Protein AF-A0A5K1B3Y7-F1 (afdb_monomer_lite)

InterPro domains:
  IPR002684 Biotin synthase/Biotin biosynthesis bifunctional protein BioAB [PTHR22976] (2-68)
  IPR007197 Radical SAM [PF04055] (6-66)
  IPR007197 Radical SAM [PS51918] (1-68)
  IPR013785 Aldolase-type TIM barrel [G3DSA:3.20.20.70] (1-68)
  IPR058240 Radical SAM superfamily [SSF102114] (2-68)

Structure (mmCIF, N/CA/C/O backbone):
data_AF-A0A5K1B3Y7-F1
#
_entry.id   AF-A0A5K1B3Y7-F1
#
loop_
_atom_site.group_PDB
_atom_site.id
_atom_site.type_symbol
_atom_site.label_atom_id
_atom_site.label_alt_id
_atom_site.label_comp_id
_atom_site.label_asym_id
_atom_site.label_entity_id
_atom_site.label_seq_id
_atom_site.pdbx_PDB_ins_code
_atom_site.Cartn_x
_atom_site.Cartn_y
_atom_site.Cartn_z
_atom_site.occupancy
_atom_site.B_iso_or_equiv
_atom_site.auth_seq_id
_atom_site.auth_comp_id
_atom_site.auth_asym_id
_atom_site.auth_atom_id
_atom_site.pdbx_PDB_model_num
ATOM 1 N N . ASN A 1 1 ? -7.456 -5.483 26.734 1.00 57.56 1 ASN A N 1
ATOM 2 C CA . ASN A 1 1 ? -6.720 -5.160 25.495 1.00 57.56 1 ASN A CA 1
ATOM 3 C C . ASN A 1 1 ? -5.244 -5.034 25.861 1.00 57.56 1 ASN A C 1
ATOM 5 O O . ASN A 1 1 ? -4.973 -4.308 26.807 1.00 57.56 1 ASN A O 1
ATOM 9 N N . MET A 1 2 ? -4.325 -5.769 25.220 1.00 70.44 2 MET A N 1
ATOM 10 C CA . MET A 1 2 ? -2.904 -5.853 25.634 1.00 70.44 2 MET A CA 1
ATOM 11 C C . MET A 1 2 ? -2.063 -4.615 25.258 1.00 70.44 2 MET A C 1
ATOM 13 O O . MET A 1 2 ? -0.861 -4.611 25.483 1.00 70.44 2 MET A O 1
ATOM 17 N N . GLY A 1 3 ? -2.674 -3.566 24.690 1.00 84.81 3 GLY A N 1
ATOM 18 C CA . GLY A 1 3 ? -1.976 -2.328 24.315 1.00 84.81 3 GLY A CA 1
ATOM 19 C C . GLY A 1 3 ? -0.946 -2.504 23.193 1.00 84.81 3 GLY A C 1
ATOM 20 O O . GLY A 1 3 ? -0.111 -1.632 22.999 1.00 84.81 3 GLY A O 1
ATOM 21 N N . MET A 1 4 ? -0.988 -3.634 22.483 1.00 89.94 4 MET A N 1
ATOM 22 C CA . MET A 1 4 ? -0.053 -3.963 21.413 1.00 89.94 4 MET A CA 1
ATOM 23 C C . MET A 1 4 ? -0.589 -3.483 20.068 1.00 89.94 4 MET A C 1
ATOM 25 O O . MET A 1 4 ? -1.760 -3.693 19.752 1.00 89.94 4 MET A O 1
ATOM 29 N N . GLU A 1 5 ? 0.289 -2.891 19.268 1.00 93.00 5 GLU A N 1
ATOM 30 C CA . GLU A 1 5 ? 0.015 -2.599 17.866 1.00 93.00 5 GLU A CA 1
ATOM 31 C C . GLU A 1 5 ? 0.212 -3.857 17.016 1.00 93.00 5 GLU A C 1
ATOM 33 O O . GLU A 1 5 ? 1.101 -4.672 17.278 1.00 93.00 5 GLU A O 1
ATOM 38 N N . VAL A 1 6 ? -0.618 -4.014 15.985 1.00 93.75 6 VAL A N 1
ATOM 39 C CA . VAL A 1 6 ? -0.541 -5.146 15.055 1.00 93.75 6 VAL A CA 1
ATOM 40 C C . VAL A 1 6 ? -0.194 -4.632 13.665 1.00 93.75 6 VAL A C 1
ATOM 42 O O . VAL A 1 6 ? -0.869 -3.744 13.139 1.00 93.75 6 VAL A O 1
ATOM 45 N N . CYS A 1 7 ? 0.843 -5.223 13.072 1.00 95.69 7 CYS A N 1
ATOM 46 C CA . CYS A 1 7 ? 1.292 -4.958 11.710 1.00 95.69 7 CYS A CA 1
ATOM 47 C C . CYS A 1 7 ? 1.251 -6.242 10.879 1.00 95.69 7 CYS A C 1
ATOM 49 O O . CYS A 1 7 ? 1.573 -7.318 11.388 1.00 95.69 7 CYS A O 1
ATOM 51 N N . CYS A 1 8 ? 0.904 -6.137 9.595 1.00 95.12 8 CYS A N 1
ATOM 52 C CA . CYS A 1 8 ? 1.030 -7.248 8.656 1.00 95.12 8 CYS A CA 1
ATOM 53 C C . CYS A 1 8 ? 1.522 -6.806 7.271 1.00 95.12 8 CYS A C 1
ATOM 55 O O . CYS A 1 8 ? 1.384 -5.650 6.869 1.00 95.12 8 CYS A O 1
ATOM 57 N N . THR A 1 9 ? 2.056 -7.771 6.521 1.00 96.44 9 THR A N 1
ATOM 58 C CA . THR A 1 9 ? 2.393 -7.655 5.097 1.00 96.44 9 THR A CA 1
ATOM 59 C C . THR A 1 9 ? 1.761 -8.834 4.365 1.00 96.44 9 THR A C 1
ATOM 61 O O . THR A 1 9 ? 2.195 -9.973 4.519 1.00 96.44 9 THR A O 1
ATOM 64 N N . LEU A 1 10 ? 0.672 -8.588 3.635 1.00 95.94 10 LEU A N 1
ATOM 65 C CA . LEU A 1 10 ? -0.121 -9.644 2.985 1.00 95.94 10 LEU A CA 1
ATOM 66 C C . LEU A 1 10 ? -0.179 -9.479 1.458 1.00 95.94 10 LEU A C 1
ATOM 68 O O . LEU A 1 10 ? -0.902 -10.193 0.771 1.00 95.94 10 LEU A O 1
ATOM 72 N N . GLY A 1 11 ? 0.616 -8.558 0.907 1.00 95.25 11 GLY A N 1
ATOM 73 C CA . GLY A 1 11 ? 0.611 -8.240 -0.516 1.00 95.25 11 GLY A CA 1
ATOM 74 C C . GLY A 1 11 ? -0.404 -7.153 -0.865 1.00 95.25 11 GLY A C 1
ATOM 75 O O . GLY A 1 11 ? -0.445 -6.118 -0.201 1.00 95.25 11 GLY A O 1
ATOM 76 N N . MET A 1 12 ? -1.143 -7.354 -1.953 1.00 95.69 12 MET A N 1
ATOM 77 C CA . MET A 1 12 ? -2.106 -6.404 -2.490 1.00 95.69 12 MET A CA 1
ATOM 78 C C . MET A 1 12 ? -3.440 -6.690 -1.860 1.00 95.69 12 MET A C 1
ATOM 80 O O . MET A 1 12 ? -3.787 -7.849 -1.641 1.00 95.69 12 MET A O 1
ATOM 84 N N . LEU A 1 13 ? -4.168 -5.619 -1.608 1.00 95.25 13 LEU A N 1
ATOM 85 C CA . LEU A 1 13 ? -5.489 -5.699 -1.035 1.00 95.25 13 LEU A CA 1
ATOM 86 C C . LEU A 1 13 ? -6.490 -5.105 -2.000 1.00 95.25 13 LEU A C 1
ATOM 88 O O . LEU A 1 13 ? -6.208 -4.136 -2.704 1.00 95.25 13 LEU A O 1
ATOM 92 N N . GLU A 1 14 ? -7.687 -5.658 -1.964 1.00 96.88 14 GLU A N 1
ATOM 93 C CA . GLU A 1 14 ? -8.879 -4.941 -2.365 1.00 96.88 14 GLU A CA 1
ATOM 94 C C . GLU A 1 14 ? -9.395 -4.087 -1.204 1.00 96.88 14 GLU A C 1
ATOM 96 O O . GLU A 1 14 ? -9.119 -4.347 -0.029 1.00 96.88 14 GLU A O 1
ATOM 101 N N . LYS A 1 15 ? -10.205 -3.077 -1.526 1.00 97.62 15 LYS A N 1
ATOM 102 C CA . LYS A 1 15 ? -10.766 -2.149 -0.538 1.00 97.62 15 LYS A CA 1
ATOM 103 C C . LYS A 1 15 ? -11.477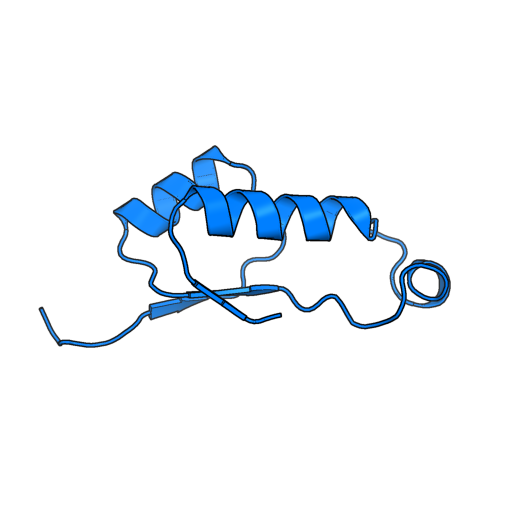 -2.858 0.622 1.00 97.62 15 LYS A C 1
ATOM 105 O O . LYS A 1 15 ? -11.218 -2.542 1.779 1.00 97.62 15 LYS A O 1
ATOM 110 N N . HIS A 1 16 ? -12.313 -3.854 0.323 1.00 98.12 16 HIS A N 1
ATOM 111 C CA . HIS A 1 16 ? -13.066 -4.586 1.347 1.00 98.12 16 HIS A CA 1
ATOM 112 C C . HIS A 1 16 ? -12.146 -5.337 2.329 1.00 98.12 16 HIS A C 1
ATOM 114 O O . HIS A 1 16 ? -12.421 -5.373 3.524 1.00 98.12 16 HIS A O 1
ATOM 120 N N . GLN A 1 17 ? -11.009 -5.859 1.855 1.00 98.31 17 GLN A N 1
ATOM 121 C CA . GLN A 1 17 ? -10.038 -6.563 2.697 1.00 98.31 17 GLN A CA 1
ATOM 122 C C . GLN A 1 17 ? -9.334 -5.602 3.660 1.00 98.31 17 GLN A C 1
ATOM 124 O O . GLN A 1 17 ? -9.110 -5.941 4.820 1.00 98.31 17 GLN A O 1
ATOM 129 N N . ALA A 1 18 ? -9.019 -4.380 3.214 1.00 98.00 18 ALA A N 1
ATOM 130 C CA . ALA A 1 18 ? -8.454 -3.350 4.087 1.00 98.00 18 ALA A CA 1
ATOM 131 C C . ALA A 1 18 ? -9.437 -2.960 5.209 1.00 98.00 18 ALA A C 1
ATOM 133 O O . ALA A 1 18 ? -9.043 -2.830 6.370 1.00 98.00 18 ALA A O 1
ATOM 134 N N . GLU A 1 19 ? -10.728 -2.841 4.892 1.00 98.19 19 GLU A N 1
ATOM 135 C CA . GLU A 1 19 ? -11.775 -2.575 5.885 1.00 98.19 19 GLU A CA 1
ATOM 136 C C . GLU A 1 19 ? -11.934 -3.726 6.891 1.00 98.19 19 GLU A C 1
ATOM 138 O O . GLU A 1 19 ? -12.089 -3.484 8.091 1.00 98.19 19 GLU A O 1
ATOM 143 N N . GLU A 1 20 ? -11.878 -4.977 6.430 1.00 98.19 20 GLU A N 1
ATOM 144 C CA . GLU A 1 20 ? -11.918 -6.159 7.299 1.00 98.19 20 GLU A CA 1
ATOM 145 C C . GLU A 1 20 ? -10.707 -6.225 8.233 1.00 98.19 20 GLU A C 1
ATOM 147 O O . GLU A 1 20 ? -10.873 -6.433 9.437 1.00 98.19 20 GLU A O 1
ATOM 152 N N . LEU A 1 21 ? -9.503 -5.955 7.722 1.00 97.62 21 LEU A N 1
ATOM 153 C CA . 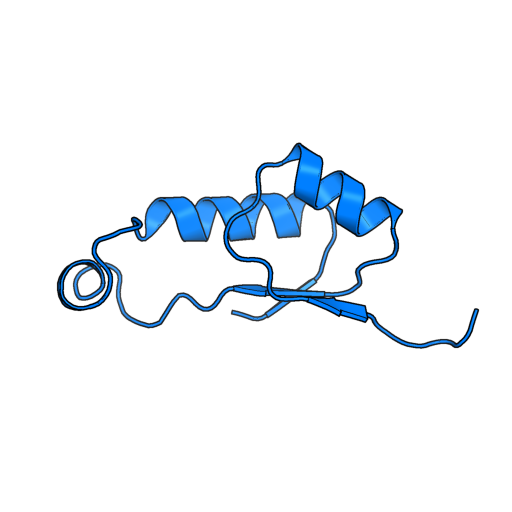LEU A 1 21 ? -8.286 -5.885 8.534 1.00 97.62 21 LEU A CA 1
ATOM 154 C C . LEU A 1 21 ? -8.374 -4.784 9.595 1.00 97.62 21 LEU A C 1
ATOM 156 O O . LEU A 1 21 ? -7.999 -5.007 10.749 1.00 97.62 21 LEU A O 1
ATOM 160 N N . LYS A 1 22 ? -8.919 -3.611 9.247 1.00 97.31 22 LYS A N 1
ATOM 161 C CA . LYS A 1 22 ? -9.139 -2.538 10.224 1.00 97.31 22 LYS A CA 1
ATOM 162 C C . LYS A 1 22 ? -10.101 -2.979 11.324 1.00 97.31 22 LYS A C 1
ATOM 164 O O . LYS A 1 22 ? -9.809 -2.771 12.502 1.00 97.31 22 LYS A O 1
ATOM 169 N N . LYS A 1 23 ? -11.228 -3.599 10.955 1.00 97.19 23 LYS A N 1
ATOM 170 C CA . LYS A 1 23 ? -12.222 -4.131 11.906 1.00 97.19 23 LYS A CA 1
ATOM 171 C C . LYS A 1 23 ? -11.623 -5.207 12.813 1.00 97.19 23 LYS A C 1
ATOM 173 O O . LYS A 1 23 ? -11.971 -5.262 13.988 1.00 97.19 23 LYS A O 1
ATOM 178 N N . ALA A 1 24 ? -10.695 -6.011 12.294 1.00 96.31 24 ALA A N 1
ATOM 179 C CA . ALA A 1 24 ? -9.955 -7.014 13.058 1.00 96.31 24 ALA A CA 1
ATOM 180 C C . ALA A 1 24 ? -8.906 -6.418 14.023 1.00 96.31 24 ALA A C 1
ATOM 182 O O . ALA A 1 24 ? -8.362 -7.145 14.852 1.00 96.31 24 ALA A O 1
ATOM 183 N N . GLY A 1 25 ? -8.636 -5.109 13.952 1.00 95.62 25 GLY A N 1
ATOM 184 C CA . GLY A 1 25 ? -7.727 -4.403 14.860 1.00 95.62 25 GLY A CA 1
ATOM 185 C C . GLY A 1 25 ? -6.339 -4.118 14.287 1.00 95.62 25 GLY A C 1
ATOM 186 O O . GLY A 1 25 ? -5.434 -3.764 15.045 1.00 95.62 25 GLY A O 1
ATOM 187 N N . LEU A 1 26 ? -6.147 -4.246 12.969 1.00 96.69 26 LEU A N 1
ATOM 188 C CA . LEU A 1 26 ? -4.861 -3.936 12.356 1.00 96.69 26 LEU A CA 1
ATOM 189 C C . LEU A 1 26 ? -4.504 -2.452 12.536 1.00 96.69 26 LEU A C 1
ATOM 191 O O . LEU A 1 26 ? -5.310 -1.552 12.280 1.00 96.69 26 LEU A O 1
ATOM 195 N N . THR A 1 27 ? -3.275 -2.206 12.985 1.00 96.25 27 THR A N 1
ATOM 196 C CA . THR A 1 27 ? -2.755 -0.863 13.266 1.00 96.25 27 THR A CA 1
ATOM 197 C C . THR A 1 27 ? -1.961 -0.319 12.083 1.00 96.25 27 THR A C 1
ATOM 199 O O . THR A 1 27 ? -2.171 0.827 11.679 1.00 96.25 27 THR A O 1
ATOM 202 N N . SER A 1 28 ? -1.096 -1.146 11.491 1.00 96.81 28 SER A N 1
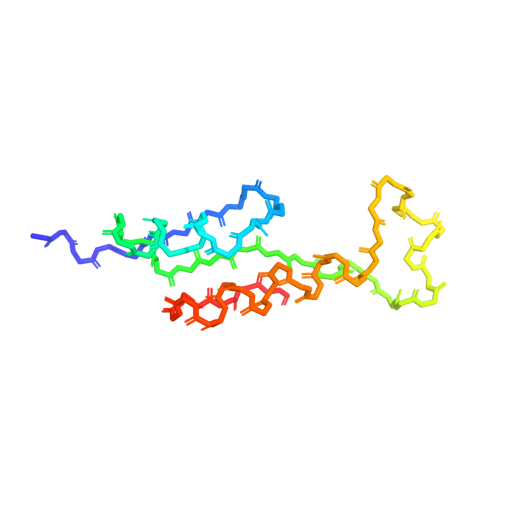ATOM 203 C CA . SER A 1 28 ? -0.272 -0.771 10.342 1.00 96.81 28 SER A CA 1
ATOM 204 C C . SER A 1 28 ? -0.187 -1.864 9.276 1.00 96.81 28 SER A C 1
ATOM 206 O O . SER A 1 28 ? -0.369 -3.051 9.546 1.00 96.81 28 SER A O 1
ATOM 208 N N . TYR A 1 29 ? 0.070 -1.454 8.036 1.00 97.62 29 TYR A N 1
ATOM 209 C CA . TYR A 1 29 ? 0.229 -2.343 6.891 1.00 97.62 29 TYR A CA 1
ATOM 210 C C . TYR A 1 29 ? 1.498 -1.980 6.120 1.00 97.62 29 TYR A C 1
ATOM 212 O O . TYR A 1 29 ? 1.717 -0.816 5.774 1.00 97.62 29 TYR A O 1
ATOM 220 N N . ASN A 1 30 ? 2.331 -2.981 5.847 1.00 97.06 30 ASN A N 1
ATOM 221 C CA . ASN A 1 30 ? 3.600 -2.806 5.149 1.00 97.06 30 ASN A CA 1
ATOM 222 C C . ASN A 1 30 ? 3.459 -3.098 3.648 1.00 97.06 30 ASN A C 1
ATOM 224 O O . ASN A 1 30 ? 3.058 -4.203 3.269 1.00 97.06 30 ASN A O 1
ATOM 228 N N . HIS A 1 31 ? 3.847 -2.150 2.789 1.00 95.12 31 HIS A N 1
ATOM 229 C CA . HIS A 1 31 ? 3.825 -2.332 1.335 1.00 95.12 31 HIS A CA 1
ATOM 230 C C . HIS A 1 31 ? 4.820 -1.407 0.592 1.00 95.12 31 HIS A C 1
ATOM 232 O O . HIS A 1 31 ? 4.452 -0.326 0.154 1.00 95.12 31 HIS A O 1
ATOM 238 N N . ASN A 1 32 ? 6.070 -1.851 0.411 1.00 93.25 32 ASN A N 1
ATOM 239 C CA . ASN A 1 32 ? 7.219 -1.025 -0.034 1.00 93.25 32 ASN A CA 1
ATOM 240 C C . ASN A 1 32 ? 7.230 -0.709 -1.529 1.00 93.25 32 ASN A C 1
ATOM 242 O O . ASN A 1 32 ? 7.289 -1.667 -2.258 1.00 93.25 32 ASN A O 1
ATOM 246 N N . LEU A 1 33 ? 7.376 0.508 -2.055 1.00 92.00 33 LEU A N 1
ATOM 247 C CA . LEU A 1 33 ? 7.436 0.718 -3.528 1.00 92.00 33 LEU A CA 1
ATOM 248 C C . LEU A 1 33 ? 8.701 0.183 -4.251 1.00 92.00 33 LEU A C 1
ATOM 250 O O . LEU A 1 33 ? 8.732 0.172 -5.480 1.00 92.00 33 LEU A O 1
ATOM 254 N N . ASP A 1 34 ? 9.695 -0.307 -3.507 1.00 91.81 34 ASP A N 1
ATOM 255 C CA . ASP A 1 34 ? 10.965 -0.939 -3.926 1.00 91.81 34 ASP A CA 1
ATOM 256 C C . ASP A 1 34 ? 11.936 -0.072 -4.750 1.00 91.81 34 ASP A C 1
ATOM 258 O O . ASP A 1 34 ? 13.132 -0.041 -4.465 1.00 91.81 34 ASP A O 1
ATOM 262 N N . THR A 1 35 ? 11.471 0.620 -5.788 1.00 93.38 35 THR A N 1
ATOM 263 C CA . THR A 1 35 ? 12.308 1.435 -6.681 1.00 93.38 35 THR A CA 1
ATOM 264 C C . THR A 1 35 ? 11.483 2.520 -7.383 1.00 93.38 35 THR A C 1
ATOM 266 O O . THR A 1 35 ? 10.293 2.681 -7.112 1.00 93.38 35 THR A O 1
ATOM 269 N N . SER A 1 36 ? 12.101 3.304 -8.271 1.00 95.69 36 SER A N 1
ATOM 270 C CA . SER A 1 36 ? 11.381 4.310 -9.055 1.00 95.69 36 SER A CA 1
ATOM 271 C C . SER A 1 36 ? 10.397 3.654 -10.025 1.00 95.69 36 SER A C 1
ATOM 273 O O . SER A 1 36 ? 10.590 2.522 -10.476 1.00 95.69 36 SER A O 1
ATOM 275 N N . ARG A 1 37 ? 9.350 4.390 -10.397 1.00 95.56 37 ARG A N 1
ATOM 276 C CA . ARG A 1 37 ? 8.329 3.928 -11.342 1.00 95.56 37 ARG A CA 1
ATOM 277 C C . ARG A 1 37 ? 8.925 3.486 -12.682 1.00 95.56 37 ARG A C 1
ATOM 279 O O . ARG A 1 37 ? 8.489 2.483 -13.239 1.00 95.56 37 ARG A O 1
ATOM 286 N N . GLU A 1 38 ? 9.928 4.204 -13.184 1.00 96.50 38 GLU A N 1
ATOM 287 C CA . GLU A 1 38 ? 10.587 3.915 -14.465 1.00 96.50 38 GLU A CA 1
ATOM 288 C C . GLU A 1 38 ? 11.452 2.650 -14.403 1.00 96.50 38 GLU A C 1
ATOM 290 O O . GLU A 1 38 ? 11.620 1.959 -15.411 1.00 96.50 38 GLU A O 1
ATOM 295 N N . TYR A 1 39 ? 12.022 2.345 -13.233 1.00 96.44 39 TYR A N 1
ATOM 296 C CA . TYR A 1 39 ? 12.887 1.181 -13.042 1.00 96.44 39 TYR A CA 1
ATOM 297 C C . TYR A 1 39 ? 12.119 -0.069 -12.589 1.00 96.44 39 TYR A C 1
ATOM 299 O O . TYR A 1 39 ? 12.585 -1.187 -12.803 1.00 96.44 39 TYR A O 1
ATOM 307 N N . TYR A 1 40 ? 10.916 0.104 -12.039 1.00 95.88 40 TYR A N 1
ATOM 308 C CA . TYR A 1 40 ? 10.055 -0.969 -11.543 1.00 95.88 40 TYR A CA 1
ATOM 309 C C . TYR A 1 40 ? 9.881 -2.159 -12.508 1.00 95.88 40 TYR A C 1
ATOM 311 O O . TYR A 1 40 ? 10.181 -3.280 -12.091 1.00 95.88 40 TYR A O 1
ATOM 319 N N . PRO A 1 41 ? 9.512 -1.972 -13.798 1.00 95.25 41 PRO A N 1
ATOM 320 C CA . PRO A 1 41 ? 9.292 -3.096 -14.717 1.00 95.25 41 PRO A CA 1
ATOM 321 C C . PRO A 1 41 ? 10.566 -3.882 -15.061 1.00 95.25 41 PRO A C 1
ATOM 323 O O . PRO A 1 41 ? 10.477 -4.951 -15.660 1.00 95.25 41 PRO A O 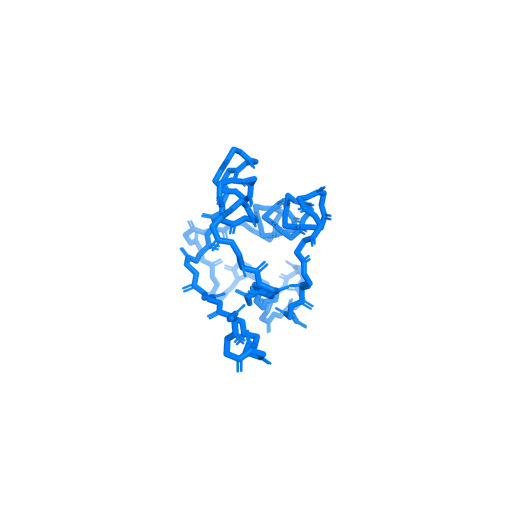1
ATOM 326 N N . LYS A 1 42 ? 11.757 -3.380 -14.698 1.00 96.69 42 LYS A N 1
ATOM 327 C CA . LYS A 1 42 ? 13.022 -4.112 -14.864 1.00 96.69 42 LYS A CA 1
ATOM 328 C C . LYS A 1 42 ? 13.277 -5.118 -13.741 1.00 96.69 42 LYS A C 1
ATOM 330 O O . LYS A 1 42 ? 14.096 -6.012 -13.924 1.00 96.69 42 LYS A O 1
ATOM 335 N N . ILE A 1 43 ? 12.615 -4.956 -12.593 1.00 95.44 43 ILE A N 1
ATOM 336 C CA . ILE A 1 43 ? 12.836 -5.765 -11.385 1.00 95.44 43 ILE A CA 1
ATOM 337 C C . ILE A 1 43 ? 11.596 -6.589 -11.039 1.00 95.44 43 ILE A C 1
ATOM 339 O O . ILE A 1 43 ? 11.715 -7.775 -10.738 1.00 95.44 43 ILE A O 1
ATOM 343 N N . ILE A 1 44 ? 10.407 -5.985 -11.104 1.00 94.56 44 ILE A N 1
ATOM 344 C CA . ILE A 1 44 ? 9.133 -6.623 -10.762 1.00 94.56 44 ILE A CA 1
ATOM 345 C C . ILE A 1 44 ? 8.226 -6.585 -11.990 1.00 94.56 44 ILE A C 1
ATOM 347 O O . ILE A 1 44 ? 7.882 -5.521 -12.497 1.00 94.56 44 ILE A O 1
ATOM 351 N N . THR A 1 45 ? 7.848 -7.769 -12.473 1.00 93.31 45 THR A N 1
ATOM 352 C CA . THR A 1 45 ? 7.118 -7.948 -13.740 1.00 93.31 45 THR A CA 1
ATOM 353 C C . THR A 1 45 ? 5.731 -8.559 -13.567 1.00 93.31 45 THR A C 1
ATOM 355 O O . THR A 1 45 ? 4.899 -8.458 -14.462 1.00 93.31 45 THR A O 1
ATOM 358 N N . THR A 1 46 ? 5.454 -9.182 -12.421 1.00 95.19 46 THR A N 1
ATOM 359 C CA . THR A 1 46 ? 4.166 -9.837 -12.135 1.00 95.19 46 THR A CA 1
ATOM 360 C C . THR A 1 46 ? 3.107 -8.873 -11.613 1.00 95.19 46 THR A C 1
ATOM 362 O O . THR A 1 46 ? 1.970 -9.282 -11.388 1.00 95.19 46 THR A O 1
ATOM 365 N N . ARG A 1 47 ? 3.492 -7.616 -11.361 1.00 93.56 47 ARG A N 1
ATOM 366 C CA .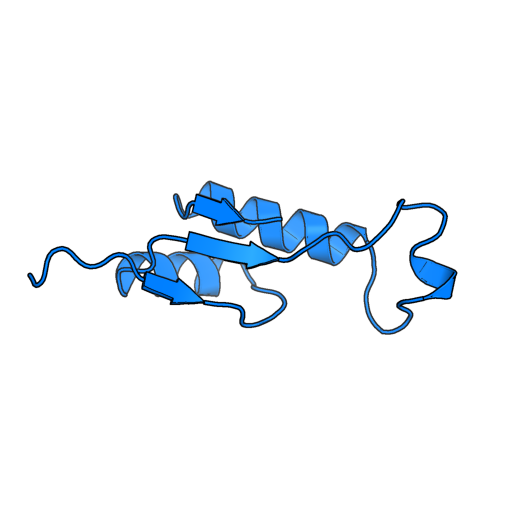 ARG A 1 47 ? 2.672 -6.565 -10.755 1.00 93.56 47 ARG A CA 1
ATOM 367 C C . ARG A 1 47 ? 3.128 -5.212 -11.279 1.00 93.56 47 ARG A C 1
ATOM 369 O O . ARG A 1 47 ? 4.313 -5.020 -11.549 1.00 93.56 47 ARG A O 1
ATOM 376 N N . SER A 1 48 ? 2.205 -4.274 -11.384 1.00 94.94 48 SER A N 1
ATOM 377 C CA . SER A 1 48 ? 2.472 -2.899 -11.793 1.00 94.94 48 SER A CA 1
ATOM 378 C C . SER A 1 48 ? 2.726 -1.995 -10.589 1.00 94.94 48 SER A C 1
ATOM 380 O O . SER A 1 48 ? 2.228 -2.227 -9.490 1.00 94.94 48 SER A O 1
ATOM 382 N N . TYR A 1 49 ? 3.466 -0.910 -10.809 1.00 96.12 49 TYR A N 1
ATOM 383 C CA . TYR A 1 49 ? 3.664 0.129 -9.797 1.00 96.12 49 TYR A CA 1
ATOM 384 C C . TYR A 1 49 ? 2.327 0.739 -9.328 1.00 96.12 49 TYR A C 1
ATOM 386 O O . TYR A 1 49 ? 2.150 1.042 -8.149 1.00 96.12 49 TYR A O 1
ATOM 394 N N . ASP A 1 50 ? 1.356 0.872 -10.237 1.00 96.25 50 ASP A N 1
ATOM 395 C CA . ASP A 1 50 ? 0.046 1.462 -9.942 1.00 96.25 50 ASP A CA 1
ATOM 396 C C . ASP A 1 50 ? -0.840 0.572 -9.070 1.00 96.25 50 ASP A C 1
ATOM 398 O O . ASP A 1 50 ? -1.499 1.081 -8.165 1.00 96.25 50 ASP A O 1
ATOM 402 N N . GLU A 1 51 ? -0.813 -0.752 -9.250 1.00 95.19 51 GLU A N 1
ATOM 403 C CA . GLU A 1 51 ? -1.519 -1.686 -8.352 1.00 95.19 51 GLU A CA 1
ATOM 404 C C . GLU A 1 5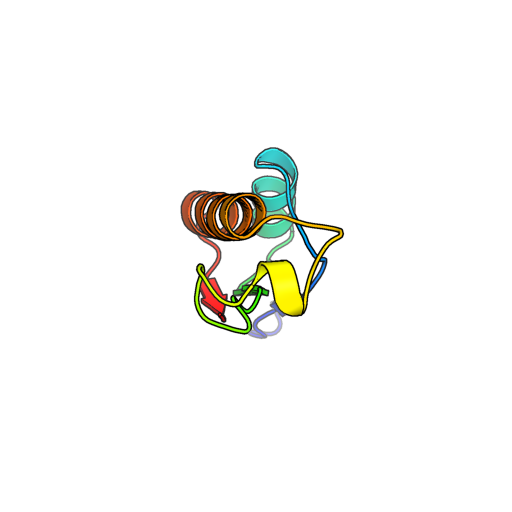1 ? -1.061 -1.544 -6.894 1.00 95.19 51 GLU A C 1
ATOM 406 O O . GLU A 1 51 ? -1.831 -1.753 -5.950 1.00 95.19 51 GLU A O 1
ATOM 411 N N . ARG A 1 52 ? 0.192 -1.141 -6.693 1.00 95.31 52 ARG A N 1
ATOM 412 C CA . ARG A 1 52 ? 0.780 -0.973 -5.363 1.00 95.31 52 ARG A CA 1
ATOM 413 C C . ARG A 1 52 ? 0.396 0.338 -4.725 1.00 95.31 52 ARG A C 1
ATOM 415 O O . ARG A 1 52 ? -0.005 0.344 -3.564 1.00 95.31 52 ARG A O 1
ATOM 422 N N . LEU A 1 53 ? 0.424 1.423 -5.496 1.00 96.38 53 LEU A N 1
ATOM 423 C CA . LEU A 1 53 ? -0.150 2.692 -5.053 1.00 96.38 53 LEU A CA 1
ATOM 424 C C . LEU A 1 53 ? -1.628 2.536 -4.691 1.00 96.38 53 LEU A C 1
ATOM 426 O O . LEU A 1 53 ? -2.059 3.058 -3.668 1.00 96.38 53 LEU A O 1
ATOM 430 N N . LYS A 1 54 ? -2.372 1.753 -5.473 1.00 97.25 54 LYS A N 1
ATOM 431 C CA . LYS A 1 54 ? -3.786 1.467 -5.222 1.00 97.25 54 LYS A CA 1
ATOM 432 C C . LYS A 1 54 ? -4.004 0.684 -3.925 1.00 97.25 54 LYS A C 1
ATOM 434 O O . LYS A 1 54 ? -4.893 1.013 -3.148 1.00 97.25 54 LYS A O 1
ATOM 439 N N . THR A 1 55 ? -3.141 -0.289 -3.626 1.00 97.00 55 THR A N 1
ATOM 440 C CA . THR A 1 55 ? -3.148 -0.970 -2.317 1.00 97.00 55 THR A CA 1
ATOM 441 C C . THR A 1 55 ? -2.893 0.021 -1.174 1.00 97.00 55 THR A C 1
ATOM 443 O O . THR A 1 55 ? -3.604 0.002 -0.171 1.00 97.00 55 THR A O 1
ATOM 446 N N . LEU A 1 56 ? -1.905 0.911 -1.320 1.00 97.00 56 LEU A N 1
ATOM 447 C CA . LEU A 1 56 ? -1.587 1.931 -0.312 1.00 97.00 56 LEU A CA 1
ATOM 448 C C . LEU A 1 56 ? -2.733 2.925 -0.088 1.00 97.00 56 LEU A C 1
ATOM 450 O O . LEU A 1 56 ? -2.959 3.357 1.042 1.00 97.00 56 LEU A O 1
ATOM 454 N N . GLU A 1 57 ? -3.451 3.283 -1.149 1.00 97.56 57 GLU A N 1
ATOM 455 C CA . GLU A 1 57 ? -4.653 4.113 -1.084 1.00 97.56 57 GLU A CA 1
ATOM 456 C C . GLU A 1 57 ? -5.753 3.425 -0.267 1.00 97.56 57 GLU A C 1
ATOM 458 O O . GLU A 1 57 ? -6.235 4.008 0.701 1.00 97.56 57 GLU A O 1
ATOM 463 N N . TYR A 1 58 ? -6.065 2.157 -0.549 1.00 98.19 58 TYR A N 1
ATOM 464 C CA . TYR A 1 58 ? -7.071 1.400 0.208 1.00 98.19 58 TYR A CA 1
ATOM 465 C C . TYR A 1 58 ? -6.741 1.259 1.694 1.00 98.19 58 TYR A C 1
ATOM 467 O O . TYR A 1 58 ? -7.621 1.410 2.541 1.00 98.19 58 TYR A O 1
ATOM 475 N N . VAL A 1 59 ? -5.473 1.012 2.026 1.00 97.38 59 VAL A N 1
ATOM 476 C CA . VAL A 1 59 ? -5.008 0.948 3.420 1.00 97.38 59 VAL A CA 1
ATOM 477 C C . VAL A 1 59 ? -5.216 2.293 4.128 1.00 97.38 59 VAL A C 1
ATOM 479 O O . VAL A 1 59 ? -5.714 2.322 5.256 1.00 97.38 59 VAL A O 1
ATOM 482 N N . ARG A 1 60 ? -4.880 3.409 3.464 1.00 96.56 60 ARG A N 1
ATOM 483 C CA . ARG A 1 60 ? -5.081 4.763 4.009 1.00 96.56 60 ARG A CA 1
ATOM 484 C C . ARG A 1 60 ? -6.557 5.092 4.191 1.00 96.56 60 ARG A C 1
ATOM 486 O O . ARG A 1 60 ? -6.929 5.591 5.249 1.00 96.56 60 ARG A O 1
ATOM 493 N N . GLU A 1 61 ? -7.392 4.789 3.199 1.00 97.81 61 GLU A N 1
ATOM 494 C CA . GLU A 1 61 ? -8.844 4.994 3.271 1.00 97.81 61 GLU A CA 1
ATOM 495 C C . GLU A 1 61 ? -9.485 4.195 4.414 1.00 97.81 61 GLU A C 1
ATOM 497 O O . GLU A 1 61 ? -10.380 4.700 5.089 1.00 97.81 61 GLU A O 1
ATOM 502 N N . ALA A 1 62 ? -8.994 2.982 4.686 1.00 97.44 62 ALA A N 1
ATOM 503 C CA . ALA A 1 62 ? -9.437 2.160 5.813 1.00 97.44 62 ALA A CA 1
ATOM 504 C C . ALA A 1 62 ? -8.946 2.676 7.185 1.00 97.44 62 ALA A C 1
ATOM 506 O O . ALA A 1 62 ? -9.278 2.097 8.222 1.00 97.44 62 ALA A O 1
ATOM 507 N N . GLY A 1 63 ? -8.148 3.749 7.230 1.00 97.00 63 GLY A N 1
ATOM 508 C CA . GLY A 1 63 ? -7.609 4.313 8.469 1.00 97.00 63 GLY A CA 1
ATOM 509 C C . GLY A 1 63 ? -6.539 3.435 9.123 1.00 97.00 63 GLY A C 1
ATOM 510 O O . GLY A 1 63 ? -6.415 3.423 10.354 1.00 97.00 63 GLY A O 1
ATOM 511 N N . ILE A 1 64 ? -5.802 2.659 8.325 1.00 97.62 64 ILE A N 1
ATOM 512 C CA . ILE A 1 64 ? -4.645 1.867 8.754 1.00 97.62 64 ILE A CA 1
ATOM 513 C C . ILE A 1 64 ? -3.371 2.664 8.435 1.00 97.62 64 ILE A C 1
ATOM 515 O O . ILE A 1 64 ? -3.266 3.294 7.382 1.00 97.62 64 ILE A O 1
ATOM 519 N N . SER A 1 65 ? -2.392 2.655 9.342 1.00 96.75 65 SER A N 1
ATOM 520 C CA . SER A 1 65 ? -1.108 3.322 9.104 1.00 96.75 65 SER A CA 1
ATOM 521 C C . SER A 1 65 ? -0.304 2.597 8.018 1.00 96.75 65 SER A C 1
ATOM 523 O O . SER A 1 65 ? -0.251 1.369 7.990 1.00 96.75 65 SER A O 1
ATOM 525 N N . VAL A 1 66 ? 0.347 3.341 7.126 1.00 94.12 66 VAL A N 1
ATOM 526 C CA . VAL A 1 66 ? 1.167 2.775 6.044 1.00 94.12 66 VAL A CA 1
ATOM 527 C C . VAL A 1 66 ? 2.642 2.791 6.430 1.00 94.12 66 VAL A C 1
ATOM 529 O O . VAL A 1 66 ? 3.169 3.839 6.798 1.00 94.12 66 VAL A O 1
ATOM 532 N N . CYS A 1 67 ? 3.319 1.658 6.239 1.00 88.38 67 CYS A N 1
ATOM 533 C CA . CYS A 1 67 ? 4.777 1.572 6.171 1.00 88.38 67 CYS A CA 1
ATOM 534 C C . CYS A 1 67 ? 5.172 1.223 4.726 1.00 88.38 67 CYS A C 1
ATOM 536 O O . CYS A 1 67 ? 4.771 0.175 4.217 1.00 88.38 67 CYS A O 1
ATOM 538 N N . SER A 1 68 ? 5.867 2.123 4.029 1.00 77.50 68 SER A N 1
ATOM 539 C CA . SER A 1 68 ? 6.282 1.944 2.631 1.00 77.50 68 SER A CA 1
ATOM 540 C C . SER A 1 68 ? 7.602 2.634 2.349 1.00 77.50 68 SER A C 1
ATOM 542 O O . SER A 1 68 ? 7.899 3.635 3.035 1.00 77.50 68 SER A O 1
#

Radius of gyration: 13.05 Å; chains: 1; bounding box: 26×15×40 Å

Secondary structure (DSSP, 8-state):
------EE--S---HHHHHHHHHTT--EEE----S-TTTHHHH--SS-HHHHHHHHHHHHHTTPEEE-

Foldseek 3Di:
DPPDAAEDEDDFDDLVVLLVCVVVRHAAYEQDLPDDQVCCCVPPPVDHSVSRVVRVVSNVVSVHHYDD

pLDDT: mean 94.47, std 6.28, range [57.56, 98.31]

Organism: NCBI:txid210225

Sequence (68 aa):
NMGMEVCCTLGMLEKHQAEELKKAGLTSYNHNLDTSREYYPKIITTRSYDERLKTLEYVREAGISVCS